Protein AF-A0A7S1AP47-F1 (afdb_monomer_lite)

Secondary structure (DSSP, 8-state):
----------HHHHHHHHHHHHHHHHHHHS-HHHHHHHHHHHHHHHHHH-GGGGG-----HHHHHHHHHHHHHHHHHHS--HHHHHHHHHHHHTS-HHHHHHHHHHHHHHTTT--THHHHHHTT--HHHHTT------------

Structure (mmCIF, N/CA/C/O backbone):
data_AF-A0A7S1AP47-F1
#
_entry.id   AF-A0A7S1AP47-F1
#
loop_
_atom_site.group_PDB
_atom_site.id
_atom_site.type_symbol
_atom_site.label_atom_id
_atom_site.label_alt_id
_atom_site.label_comp_id
_atom_sit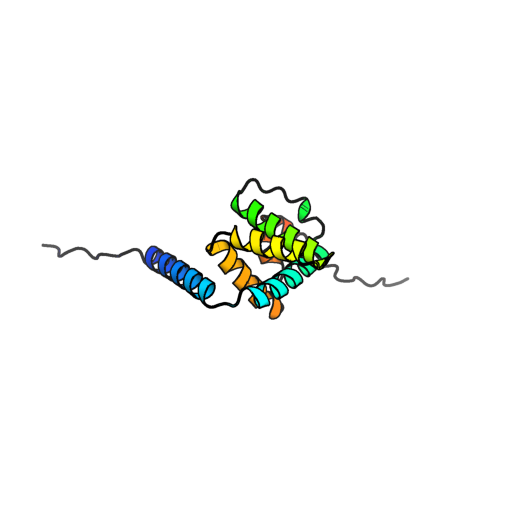e.label_asym_id
_atom_site.label_entity_id
_atom_site.label_seq_id
_atom_site.pdbx_PDB_ins_code
_atom_site.Cartn_x
_atom_site.Cartn_y
_atom_site.Cartn_z
_atom_site.occupancy
_atom_site.B_iso_or_equiv
_atom_site.auth_seq_id
_atom_site.auth_comp_id
_atom_site.auth_asym_id
_atom_site.auth_atom_id
_atom_site.pdbx_PDB_model_num
ATOM 1 N N . MET A 1 1 ? 17.255 6.770 -57.599 1.00 41.44 1 MET A N 1
ATOM 2 C CA . MET A 1 1 ? 17.976 7.511 -56.546 1.00 41.44 1 MET A CA 1
ATOM 3 C C . MET A 1 1 ? 16.931 7.933 -55.532 1.00 41.44 1 MET A C 1
ATOM 5 O O . MET A 1 1 ? 16.282 8.943 -55.750 1.00 41.44 1 MET A O 1
ATOM 9 N N . ASP A 1 2 ? 16.724 7.124 -54.495 1.00 39.69 2 ASP A N 1
ATOM 10 C CA . ASP A 1 2 ? 15.842 7.452 -53.370 1.00 39.69 2 ASP A CA 1
ATOM 11 C C . ASP A 1 2 ? 16.715 7.784 -52.159 1.00 39.69 2 ASP A C 1
ATOM 13 O O . ASP A 1 2 ? 17.551 6.955 -51.780 1.00 39.69 2 ASP A O 1
ATOM 17 N N . PRO A 1 3 ? 16.580 8.972 -51.550 1.00 48.69 3 PRO A N 1
ATOM 18 C CA . PRO A 1 3 ? 17.291 9.272 -50.330 1.00 48.69 3 PRO A CA 1
ATOM 19 C C . PRO A 1 3 ? 16.530 8.687 -49.131 1.00 48.69 3 PRO A C 1
ATOM 21 O O . PRO A 1 3 ? 15.444 9.120 -48.765 1.00 48.69 3 PRO A O 1
ATOM 24 N N . SER A 1 4 ? 17.180 7.713 -48.501 1.00 49.66 4 SER A N 1
ATOM 25 C CA . SER A 1 4 ? 17.569 7.817 -47.092 1.00 49.66 4 SER A CA 1
ATOM 26 C C . SER A 1 4 ? 16.454 7.912 -46.039 1.00 49.66 4 SER A C 1
ATOM 28 O O . SER A 1 4 ? 16.030 8.984 -45.621 1.00 49.66 4 SER A O 1
ATOM 30 N N . PHE A 1 5 ? 16.121 6.739 -45.494 1.00 51.38 5 PHE A N 1
ATOM 31 C CA . PHE A 1 5 ? 16.198 6.447 -44.054 1.00 51.38 5 PHE A CA 1
ATOM 32 C C . PHE A 1 5 ? 15.638 7.520 -43.096 1.00 51.38 5 PHE A C 1
ATOM 34 O O . PHE A 1 5 ? 16.366 8.221 -42.395 1.00 51.38 5 PHE A O 1
ATOM 41 N N . SER A 1 6 ? 14.311 7.554 -42.959 1.00 43.25 6 SER A N 1
ATOM 42 C CA . SER A 1 6 ? 13.680 8.059 -41.736 1.00 43.25 6 SER A CA 1
ATOM 43 C C . SER A 1 6 ? 13.957 7.091 -40.583 1.00 43.25 6 SER A C 1
ATOM 45 O O . SER A 1 6 ? 13.289 6.065 -40.449 1.00 43.25 6 SER A O 1
ATOM 47 N N . GLN A 1 7 ? 14.923 7.427 -39.724 1.00 47.97 7 GLN A N 1
ATOM 48 C CA . GLN A 1 7 ? 15.036 6.854 -38.382 1.00 47.97 7 GLN A CA 1
ATOM 49 C C . GLN A 1 7 ? 13.808 7.259 -37.548 1.00 47.97 7 GLN A C 1
ATOM 51 O O . GLN A 1 7 ? 13.840 8.209 -36.768 1.00 47.97 7 GLN A O 1
ATOM 56 N N . ARG A 1 8 ? 12.698 6.530 -37.700 1.00 42.38 8 ARG A N 1
ATOM 57 C CA . ARG A 1 8 ? 11.620 6.523 -36.707 1.00 42.38 8 ARG A CA 1
ATOM 58 C C . ARG A 1 8 ? 12.074 5.664 -35.536 1.00 42.38 8 ARG A C 1
ATOM 60 O O . ARG A 1 8 ? 11.822 4.464 -35.496 1.00 42.38 8 ARG A O 1
ATOM 67 N N . TRP A 1 9 ? 12.748 6.286 -34.578 1.00 50.75 9 TRP A N 1
ATOM 68 C CA . TRP A 1 9 ? 12.850 5.715 -33.240 1.00 50.75 9 TRP A CA 1
ATOM 69 C C . TRP A 1 9 ? 11.421 5.537 -32.699 1.00 50.75 9 TRP A C 1
ATOM 71 O O . TRP A 1 9 ? 10.625 6.478 -32.787 1.00 50.75 9 TRP A O 1
ATOM 81 N N . PRO A 1 10 ? 11.035 4.353 -32.195 1.00 50.62 10 PRO A N 1
ATOM 82 C CA . PRO A 1 10 ? 9.675 4.140 -31.732 1.00 50.62 10 PRO A CA 1
ATOM 83 C C . PRO A 1 10 ? 9.437 5.003 -30.490 1.00 50.62 10 PRO A C 1
ATOM 85 O O . PRO A 1 10 ? 10.040 4.779 -29.441 1.00 50.62 10 PRO A O 1
ATOM 88 N N . ALA A 1 11 ? 8.527 5.973 -30.606 1.00 54.03 11 ALA A N 1
ATOM 89 C CA . ALA A 1 11 ? 8.094 6.877 -29.535 1.00 54.03 11 ALA A CA 1
ATOM 90 C C . ALA A 1 11 ? 7.752 6.156 -28.208 1.00 54.03 11 ALA A C 1
ATOM 92 O O . ALA A 1 11 ? 7.863 6.738 -27.130 1.00 54.03 11 ALA A O 1
ATOM 93 N N . ASN A 1 12 ? 7.425 4.862 -28.273 1.00 56.03 12 ASN A N 1
ATOM 94 C CA . ASN A 1 12 ? 7.147 4.008 -27.120 1.00 56.03 12 ASN A CA 1
ATOM 95 C C . ASN A 1 12 ? 8.352 3.783 -26.184 1.00 56.03 12 ASN A C 1
ATOM 97 O O . ASN A 1 12 ? 8.155 3.640 -24.979 1.00 56.03 12 ASN A O 1
ATOM 101 N N . MET A 1 13 ? 9.595 3.766 -26.684 1.00 52.41 13 MET A N 1
ATOM 102 C CA . MET A 1 13 ? 10.772 3.528 -25.829 1.00 52.41 13 MET A CA 1
ATOM 103 C C . MET A 1 13 ? 11.157 4.760 -25.004 1.00 52.41 13 MET A C 1
ATOM 105 O O . MET A 1 13 ? 11.445 4.635 -23.813 1.00 52.41 13 MET A O 1
ATOM 109 N N . LEU A 1 14 ? 11.094 5.951 -25.606 1.00 54.47 14 LEU A N 1
ATOM 110 C CA . LEU A 1 14 ? 11.343 7.217 -24.910 1.00 54.47 14 LEU A CA 1
ATOM 111 C C . LEU A 1 14 ? 10.278 7.484 -23.840 1.00 54.47 14 LEU A C 1
ATOM 113 O O . LEU A 1 14 ? 10.625 7.857 -22.722 1.00 54.47 14 LEU A O 1
ATOM 117 N N . GLY A 1 15 ? 9.001 7.205 -24.133 1.00 56.22 15 GLY A N 1
ATOM 118 C CA . GLY A 1 15 ? 7.923 7.307 -23.142 1.00 56.22 15 GLY A CA 1
ATOM 119 C C . GLY A 1 15 ? 8.128 6.372 -21.944 1.00 56.22 15 GLY A C 1
ATOM 120 O O . GLY A 1 15 ? 7.975 6.784 -20.794 1.00 56.22 15 GLY A O 1
ATOM 121 N N . SER A 1 16 ? 8.563 5.133 -22.193 1.00 58.88 16 SER A N 1
ATOM 122 C CA . SER A 1 16 ? 8.843 4.176 -21.118 1.00 58.88 16 SER A CA 1
ATOM 123 C C . SER A 1 16 ? 10.058 4.586 -20.274 1.00 58.88 16 SER A C 1
ATOM 125 O O . SER A 1 16 ? 9.997 4.480 -19.049 1.00 58.88 16 SER A O 1
ATOM 127 N N . MET A 1 17 ? 11.132 5.094 -20.890 1.00 58.31 17 MET A N 1
ATOM 128 C CA . MET A 1 17 ? 12.310 5.593 -20.166 1.00 58.31 17 MET A CA 1
ATOM 129 C C . MET A 1 17 ? 12.004 6.837 -19.327 1.00 58.31 17 MET A C 1
ATOM 131 O O . MET A 1 17 ? 12.439 6.910 -18.180 1.00 58.31 17 MET A O 1
ATOM 135 N N . LEU A 1 18 ? 11.223 7.783 -19.855 1.00 60.94 18 LEU A N 1
ATOM 136 C CA . LEU A 1 18 ? 10.815 8.981 -19.115 1.00 60.94 18 LEU A CA 1
ATOM 137 C C . LEU A 1 18 ? 9.900 8.635 -17.933 1.00 60.94 18 LEU A C 1
ATOM 139 O O . LEU A 1 18 ? 10.080 9.188 -16.851 1.00 60.94 18 LEU A O 1
ATOM 143 N N . SER A 1 19 ? 8.985 7.670 -18.093 1.00 59.12 19 SER A N 1
ATOM 144 C CA . SER A 1 19 ? 8.150 7.187 -16.980 1.00 59.12 19 SER A CA 1
ATOM 145 C C . SER A 1 19 ? 8.982 6.537 -15.870 1.00 59.12 19 SER A C 1
ATOM 147 O O . SER A 1 19 ? 8.723 6.752 -14.689 1.00 59.12 19 SER A O 1
ATOM 149 N N . PHE A 1 20 ? 10.032 5.797 -16.237 1.00 60.19 20 PHE A N 1
ATOM 150 C CA . PHE A 1 20 ? 10.949 5.190 -15.280 1.00 60.19 20 PHE A CA 1
ATOM 151 C C . PHE A 1 20 ? 11.806 6.248 -14.573 1.00 60.19 20 PHE A C 1
ATOM 153 O O . PHE A 1 20 ? 11.954 6.201 -13.356 1.00 60.19 20 PHE A O 1
ATOM 160 N N . ALA A 1 21 ? 12.328 7.232 -15.311 1.00 57.78 21 ALA A N 1
ATOM 161 C CA . ALA A 1 21 ? 13.113 8.326 -14.745 1.00 57.78 21 ALA A CA 1
ATOM 162 C C . ALA A 1 21 ? 12.282 9.193 -13.785 1.00 57.78 21 ALA A C 1
ATOM 164 O O . ALA A 1 21 ? 12.747 9.498 -12.689 1.00 57.78 21 ALA A O 1
ATOM 165 N N . SER A 1 22 ? 11.037 9.520 -14.150 1.00 62.75 22 SER A N 1
ATOM 166 C CA . SER A 1 22 ? 10.089 10.207 -13.264 1.00 62.75 22 SER A CA 1
ATOM 167 C C . SER A 1 22 ? 9.775 9.372 -12.023 1.00 62.75 22 SER A C 1
ATOM 169 O O . SER A 1 22 ? 9.817 9.903 -10.917 1.00 62.75 22 SER A O 1
ATOM 171 N N . ALA A 1 23 ? 9.561 8.062 -12.175 1.00 59.97 23 ALA A N 1
ATOM 172 C CA . ALA A 1 23 ? 9.321 7.174 -11.043 1.00 59.97 23 ALA A CA 1
ATOM 173 C C . ALA A 1 23 ? 10.505 7.124 -10.067 1.00 59.97 23 ALA A C 1
ATOM 175 O O . ALA A 1 23 ? 10.293 7.141 -8.859 1.00 59.97 23 ALA A O 1
ATOM 176 N N . VAL A 1 24 ? 11.742 7.095 -10.571 1.00 60.47 24 VAL A N 1
ATOM 177 C CA . VAL A 1 24 ? 12.964 7.108 -9.748 1.00 60.47 24 VAL A CA 1
ATOM 178 C C . VAL A 1 24 ? 13.190 8.471 -9.088 1.00 60.47 24 VAL A C 1
ATOM 180 O O . VAL A 1 24 ? 13.655 8.532 -7.951 1.00 60.47 24 VAL A O 1
ATOM 183 N N . PHE A 1 25 ? 12.859 9.564 -9.777 1.00 58.03 25 PHE A N 1
ATOM 184 C CA . PHE A 1 25 ? 13.000 10.913 -9.235 1.00 58.03 25 PHE A CA 1
ATOM 185 C C . PHE A 1 25 ? 11.988 11.180 -8.111 1.00 58.03 25 PHE A C 1
ATOM 187 O O . PHE A 1 25 ? 12.380 11.608 -7.026 1.00 58.03 25 PHE A O 1
ATOM 194 N N . ASP A 1 26 ? 10.718 10.825 -8.323 1.00 59.66 26 ASP A N 1
ATOM 195 C CA . ASP A 1 26 ? 9.673 10.897 -7.294 1.00 59.66 26 ASP A CA 1
ATOM 196 C C . ASP A 1 26 ? 9.984 9.990 -6.094 1.00 59.66 26 ASP A C 1
ATOM 198 O O . ASP A 1 26 ? 9.650 10.328 -4.957 1.00 59.66 26 ASP A O 1
ATOM 202 N N . ASP A 1 27 ? 10.646 8.851 -6.331 1.00 59.97 27 ASP A N 1
ATOM 203 C CA . ASP A 1 27 ? 11.073 7.920 -5.283 1.00 59.97 27 ASP A CA 1
ATOM 204 C C . ASP A 1 27 ? 12.186 8.462 -4.391 1.00 59.97 27 ASP A C 1
ATOM 206 O O . ASP A 1 27 ? 12.256 8.091 -3.225 1.00 59.97 27 ASP A O 1
ATOM 210 N N . ARG A 1 28 ? 13.035 9.350 -4.912 1.00 57.16 28 ARG A N 1
ATOM 211 C CA . ARG A 1 28 ? 14.106 9.983 -4.132 1.00 57.16 28 ARG A CA 1
ATOM 212 C C . ARG A 1 28 ? 13.696 11.277 -3.439 1.00 57.16 28 ARG A C 1
ATOM 214 O O . ARG A 1 28 ? 14.360 11.667 -2.487 1.00 57.16 28 ARG A O 1
ATOM 221 N N . MET A 1 29 ? 12.666 11.955 -3.938 1.00 53.34 29 MET A N 1
ATOM 222 C CA . MET A 1 29 ? 12.253 13.279 -3.454 1.00 53.34 29 MET A CA 1
ATOM 223 C C . MET A 1 29 ? 11.162 13.235 -2.381 1.00 53.34 29 MET A C 1
ATOM 225 O O . MET A 1 29 ? 10.887 14.256 -1.756 1.00 53.34 29 MET A O 1
ATOM 229 N N . THR A 1 30 ? 10.506 12.091 -2.184 1.00 60.28 30 THR A N 1
ATOM 230 C CA . THR A 1 30 ? 9.392 11.991 -1.239 1.00 60.28 30 THR A CA 1
ATOM 231 C C . THR A 1 30 ? 9.896 11.479 0.105 1.00 60.28 30 THR A C 1
ATOM 233 O O . THR A 1 30 ? 10.565 10.451 0.157 1.00 60.28 30 THR A O 1
ATOM 236 N N . ASP A 1 31 ? 9.550 12.185 1.181 1.00 70.94 31 ASP A N 1
ATOM 237 C CA . ASP A 1 31 ? 9.698 11.672 2.539 1.00 70.94 31 ASP A CA 1
ATOM 238 C C . ASP A 1 31 ? 8.783 10.452 2.707 1.00 70.94 31 ASP A C 1
ATOM 240 O O . ASP A 1 31 ? 7.550 10.560 2.728 1.00 70.94 31 ASP A O 1
ATOM 244 N N . ASP A 1 32 ? 9.402 9.274 2.737 1.00 76.44 32 ASP A N 1
ATOM 245 C CA . ASP A 1 32 ? 8.692 8.009 2.856 1.00 76.44 32 ASP A CA 1
ATOM 246 C C . ASP A 1 32 ? 8.001 7.883 4.218 1.00 76.44 32 ASP A C 1
ATOM 248 O O . ASP A 1 32 ? 7.010 7.167 4.308 1.00 76.44 32 ASP A O 1
ATOM 252 N N . GLU A 1 33 ? 8.440 8.596 5.259 1.00 79.12 33 GLU A N 1
ATOM 253 C CA . GLU A 1 33 ? 7.860 8.461 6.596 1.00 79.12 33 GLU A CA 1
ATOM 254 C C . GLU A 1 33 ? 6.398 8.920 6.628 1.00 79.12 33 GLU A C 1
ATOM 256 O O . GLU A 1 33 ? 5.507 8.138 6.961 1.00 79.12 33 GLU A O 1
ATOM 261 N N . ILE A 1 34 ? 6.123 10.153 6.191 1.00 81.50 34 ILE A N 1
ATOM 262 C CA . ILE A 1 34 ? 4.755 10.697 6.130 1.00 81.50 34 ILE A CA 1
ATOM 263 C C . ILE A 1 34 ? 3.895 9.872 5.165 1.00 81.50 34 ILE A C 1
ATOM 265 O O . ILE A 1 34 ? 2.747 9.541 5.467 1.00 81.50 34 ILE A O 1
ATOM 269 N N . PHE A 1 35 ? 4.465 9.496 4.017 1.00 86.62 35 PHE A N 1
ATOM 270 C CA . PHE A 1 35 ? 3.760 8.690 3.027 1.00 86.62 35 PHE A CA 1
ATOM 271 C C . PHE A 1 35 ? 3.339 7.318 3.577 1.00 86.62 35 PHE A C 1
ATOM 273 O O . PHE A 1 35 ? 2.248 6.843 3.259 1.00 86.62 35 PHE A O 1
ATOM 280 N N . LEU A 1 36 ? 4.180 6.663 4.380 1.00 90.81 36 LEU A N 1
ATOM 281 C CA . LEU A 1 36 ? 3.872 5.337 4.910 1.00 90.81 36 LEU A CA 1
ATOM 282 C C . LEU A 1 36 ? 2.674 5.361 5.862 1.00 90.81 36 LEU A C 1
ATOM 284 O O . LEU A 1 36 ? 1.886 4.417 5.832 1.00 90.81 36 LEU A O 1
ATOM 288 N N . TYR A 1 37 ? 2.478 6.430 6.637 1.00 89.62 37 TYR A N 1
ATOM 289 C CA . TYR A 1 37 ? 1.267 6.586 7.450 1.00 89.62 37 TYR A CA 1
ATOM 290 C C . TYR A 1 37 ? 0.009 6.712 6.584 1.00 89.62 37 TYR A C 1
ATOM 292 O O . TYR A 1 37 ? -0.956 5.977 6.794 1.00 89.62 37 TYR A O 1
ATOM 300 N N . ASP A 1 38 ? 0.048 7.550 5.544 1.00 89.00 38 ASP A N 1
ATOM 301 C CA . ASP A 1 38 ? -1.070 7.679 4.597 1.00 89.00 38 ASP A CA 1
ATOM 302 C C . ASP A 1 38 ? -1.396 6.359 3.908 1.00 89.00 38 ASP A C 1
ATOM 304 O O . ASP A 1 38 ? -2.553 5.987 3.707 1.00 89.00 38 ASP A O 1
ATOM 308 N N . PHE A 1 39 ? -0.348 5.643 3.519 1.00 90.50 39 PHE A N 1
ATOM 309 C CA . PHE A 1 39 ? -0.480 4.357 2.874 1.00 90.50 39 PHE A CA 1
ATOM 310 C C . PHE A 1 39 ? -1.117 3.324 3.809 1.00 90.50 39 PHE A C 1
ATOM 312 O O . PHE A 1 39 ? -1.992 2.574 3.373 1.00 90.50 39 PHE A O 1
ATOM 319 N N . VAL A 1 40 ? -0.740 3.317 5.091 1.00 92.06 40 VAL A N 1
ATOM 320 C CA . VAL A 1 40 ? -1.359 2.459 6.110 1.00 92.06 40 VAL A CA 1
ATOM 321 C C . VAL A 1 40 ? -2.848 2.761 6.254 1.00 92.06 40 VAL A C 1
ATOM 323 O O . VAL A 1 40 ? -3.641 1.818 6.247 1.00 92.06 40 VAL A O 1
ATOM 326 N N . ASP A 1 41 ? -3.240 4.034 6.331 1.00 89.50 41 ASP A N 1
ATOM 327 C CA . ASP A 1 41 ? -4.651 4.425 6.437 1.00 89.50 41 ASP A CA 1
ATOM 328 C C . ASP A 1 41 ? -5.459 3.969 5.214 1.00 89.50 41 ASP A C 1
ATOM 330 O O . ASP A 1 41 ? -6.509 3.341 5.353 1.00 89.50 41 ASP A O 1
ATOM 334 N N . VAL A 1 42 ? -4.928 4.184 4.010 1.00 89.06 42 VAL A N 1
ATOM 335 C CA . VAL A 1 42 ? -5.581 3.759 2.764 1.00 89.06 42 VAL A CA 1
ATOM 336 C C . VAL A 1 42 ? -5.724 2.236 2.688 1.00 89.06 42 VAL A C 1
ATOM 338 O O . VAL A 1 42 ? -6.755 1.723 2.248 1.00 89.06 42 VAL A O 1
ATOM 341 N N . VAL A 1 43 ? -4.709 1.487 3.125 1.00 89.25 43 VAL A N 1
ATOM 342 C CA . VAL A 1 43 ? -4.781 0.021 3.177 1.00 89.25 43 VAL A CA 1
ATOM 343 C C . VAL A 1 43 ? -5.760 -0.450 4.254 1.00 89.25 43 VAL A C 1
ATOM 345 O O . VAL A 1 43 ? -6.471 -1.432 4.033 1.00 89.25 43 VAL A O 1
ATOM 348 N N . ARG A 1 44 ? -5.844 0.232 5.402 1.00 89.31 44 ARG A N 1
ATOM 349 C CA . ARG A 1 44 ? -6.852 -0.067 6.430 1.00 89.31 44 ARG A CA 1
ATOM 350 C C . ARG A 1 44 ? -8.256 0.056 5.843 1.00 89.31 44 ARG A C 1
ATOM 352 O O . ARG A 1 44 ? -9.035 -0.889 5.954 1.00 89.31 44 ARG A O 1
ATOM 359 N N . ASP A 1 45 ? -8.545 1.161 5.163 1.00 86.25 45 ASP A N 1
ATOM 360 C CA . ASP A 1 45 ? -9.846 1.395 4.529 1.00 86.25 45 ASP A CA 1
ATOM 361 C C . ASP A 1 45 ? -10.146 0.346 3.448 1.00 86.25 45 ASP A C 1
ATOM 363 O O . ASP A 1 45 ? -11.270 -0.153 3.344 1.00 86.25 45 ASP A O 1
ATOM 367 N N . LEU A 1 46 ? -9.124 -0.072 2.694 1.00 84.88 46 LEU A N 1
ATOM 368 C CA . LEU A 1 46 ? -9.245 -1.161 1.728 1.00 84.88 46 LEU A CA 1
ATOM 369 C C . LEU A 1 46 ? -9.694 -2.472 2.391 1.00 84.88 46 LEU A C 1
ATOM 371 O O . LEU A 1 46 ? -10.607 -3.119 1.882 1.00 84.88 46 LEU A O 1
ATOM 375 N N . PHE A 1 47 ? -9.090 -2.861 3.518 1.00 84.88 47 PHE A N 1
ATOM 376 C CA . PHE A 1 47 ? -9.467 -4.085 4.238 1.00 84.88 47 PHE A CA 1
ATOM 377 C C . PHE A 1 47 ? -10.832 -3.990 4.922 1.00 84.88 47 PHE A C 1
ATOM 379 O O . PHE A 1 47 ? -11.498 -5.016 5.057 1.00 84.88 47 PHE A O 1
ATOM 386 N N . LEU A 1 48 ? -11.266 -2.791 5.323 1.00 83.56 48 LEU A N 1
ATOM 387 C CA . LEU A 1 48 ? -12.623 -2.570 5.832 1.00 83.56 48 LEU A CA 1
ATOM 388 C C . LEU A 1 48 ? -13.67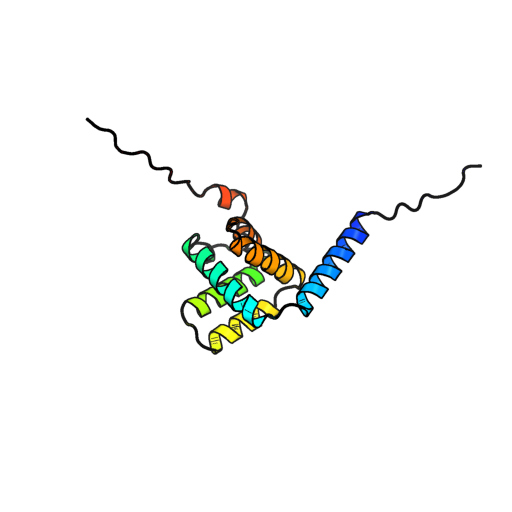4 -2.797 4.737 1.00 83.56 48 LEU A C 1
ATOM 390 O O . LEU A 1 48 ? -14.707 -3.415 4.992 1.00 83.56 48 LEU A O 1
ATOM 394 N N . CYS A 1 49 ? -13.398 -2.343 3.513 1.00 81.12 49 CYS A N 1
ATOM 395 C CA . CYS A 1 49 ? -14.295 -2.518 2.369 1.00 81.12 49 CYS A CA 1
ATOM 396 C C . CYS A 1 49 ? -14.206 -3.919 1.739 1.00 81.12 49 CYS A C 1
ATOM 398 O O . CYS A 1 49 ? -15.188 -4.410 1.183 1.00 81.12 49 CYS A O 1
ATOM 400 N N . HIS A 1 50 ? -13.039 -4.565 1.817 1.00 80.88 50 HIS A N 1
ATOM 401 C CA . HIS A 1 50 ? -12.743 -5.835 1.150 1.00 80.88 50 HIS A CA 1
ATOM 402 C C . HIS A 1 50 ? -12.015 -6.805 2.100 1.00 80.88 50 HIS A C 1
ATOM 404 O O . HIS A 1 50 ? -10.818 -7.059 1.942 1.00 80.88 50 HIS A O 1
ATOM 410 N N . PRO A 1 51 ? -12.714 -7.396 3.086 1.00 78.00 51 PRO A N 1
ATOM 411 C CA . PRO A 1 51 ? -12.088 -8.272 4.082 1.00 78.00 51 PRO A CA 1
ATOM 412 C C . PRO A 1 51 ? -11.466 -9.544 3.477 1.00 78.00 51 PRO A C 1
ATOM 414 O O . PRO A 1 51 ? -10.466 -10.044 3.994 1.00 78.00 51 PRO A O 1
ATOM 417 N N . ASN A 1 52 ? -11.992 -10.018 2.341 1.00 79.12 52 ASN A N 1
ATOM 418 C CA . ASN A 1 52 ? -11.562 -11.253 1.668 1.00 79.12 52 ASN A CA 1
ATOM 419 C C . ASN A 1 52 ? -10.257 -11.094 0.865 1.00 79.12 52 ASN A C 1
ATOM 421 O O . ASN A 1 52 ? -9.794 -12.030 0.219 1.00 79.12 52 ASN A O 1
ATOM 425 N N . LEU A 1 53 ? -9.619 -9.923 0.905 1.00 77.00 53 LEU A N 1
ATOM 426 C CA . LEU A 1 53 ? -8.392 -9.644 0.153 1.00 77.00 53 LEU A CA 1
ATOM 427 C C . LEU A 1 53 ? -7.210 -10.541 0.572 1.00 77.00 53 LEU A C 1
ATOM 429 O O . LEU A 1 53 ? -6.285 -10.763 -0.203 1.00 77.00 53 LEU A O 1
ATOM 433 N N . LEU A 1 54 ? -7.256 -11.104 1.785 1.00 75.06 54 LEU A N 1
ATOM 434 C CA . LEU A 1 54 ? -6.276 -12.089 2.262 1.00 75.06 54 LEU A CA 1
ATOM 435 C C . LEU A 1 54 ? -6.425 -13.467 1.609 1.00 75.06 54 LEU A C 1
ATOM 437 O O . LEU A 1 54 ? -5.463 -14.233 1.586 1.00 75.06 54 LEU A O 1
ATOM 441 N N . GLU A 1 55 ? -7.607 -13.780 1.085 1.00 75.69 55 GLU A N 1
ATOM 442 C CA . GLU A 1 55 ? -7.890 -15.048 0.407 1.00 75.69 55 GLU A CA 1
ATOM 443 C C . GLU A 1 55 ? -7.419 -15.018 -1.052 1.00 75.69 55 GLU A C 1
ATOM 445 O O . GLU A 1 55 ? -7.331 -16.053 -1.711 1.00 75.69 55 GLU A O 1
ATOM 450 N N . THR A 1 56 ? -7.057 -13.834 -1.559 1.00 69.25 56 THR A N 1
ATOM 451 C CA . THR A 1 56 ? -6.560 -13.662 -2.923 1.00 69.25 56 THR A CA 1
ATOM 452 C C . THR A 1 56 ? -5.164 -14.271 -3.055 1.00 69.25 56 THR A C 1
ATOM 454 O O . THR A 1 56 ? -4.144 -13.674 -2.702 1.00 69.25 56 THR A O 1
ATOM 457 N N . THR A 1 57 ? -5.092 -15.483 -3.601 1.00 66.50 57 THR A N 1
ATOM 458 C CA . THR A 1 57 ? -3.822 -16.129 -3.935 1.00 66.50 57 THR A CA 1
ATOM 459 C C . THR A 1 57 ? -3.384 -15.736 -5.341 1.00 66.50 57 THR A C 1
ATOM 461 O O . THR A 1 57 ? -3.939 -16.210 -6.331 1.00 66.50 57 THR A O 1
ATOM 464 N N . SER A 1 58 ? -2.351 -14.899 -5.449 1.00 70.81 58 SER A N 1
ATOM 465 C CA . SER A 1 58 ? -1.710 -14.611 -6.737 1.00 70.81 58 SER A CA 1
ATOM 466 C C . SER A 1 58 ? -0.478 -15.491 -6.960 1.00 70.81 58 SER A C 1
ATOM 468 O O . SER A 1 58 ? 0.411 -15.580 -6.107 1.00 70.81 58 SER A O 1
ATOM 470 N N . HIS A 1 59 ? -0.377 -16.103 -8.144 1.00 77.19 59 HIS A N 1
ATOM 471 C CA . HIS A 1 59 ? 0.844 -16.786 -8.583 1.00 77.19 59 HIS A CA 1
ATOM 472 C C . HIS A 1 59 ? 1.953 -15.799 -8.990 1.00 77.19 59 HIS A C 1
ATOM 474 O O . HIS A 1 59 ? 3.130 -16.171 -8.991 1.00 77.19 59 HIS A O 1
ATOM 480 N N . ASP A 1 60 ? 1.626 -14.528 -9.247 1.00 86.06 60 ASP A N 1
ATOM 481 C CA . ASP A 1 60 ? 2.612 -13.499 -9.584 1.00 86.06 60 ASP A CA 1
ATOM 482 C C . ASP A 1 60 ? 3.438 -13.105 -8.346 1.00 86.06 60 ASP A C 1
ATOM 484 O O . ASP A 1 60 ? 2.914 -12.787 -7.273 1.00 86.06 60 ASP A O 1
ATOM 488 N N . LYS A 1 61 ? 4.766 -13.135 -8.490 1.00 85.75 61 LYS A N 1
ATOM 489 C CA . LYS A 1 61 ? 5.717 -12.722 -7.452 1.00 85.75 61 LYS A CA 1
ATOM 490 C C . LYS A 1 61 ? 5.547 -11.243 -7.082 1.00 85.75 61 LYS A C 1
ATOM 492 O O . LYS A 1 61 ? 5.717 -10.901 -5.913 1.00 85.75 61 LYS A O 1
ATOM 497 N N . THR A 1 62 ? 5.201 -10.389 -8.042 1.00 86.06 62 THR A N 1
ATOM 498 C CA . THR A 1 62 ? 5.010 -8.947 -7.829 1.00 86.06 62 THR A CA 1
ATOM 499 C C . THR A 1 62 ? 3.785 -8.690 -6.958 1.00 86.06 62 THR A C 1
ATOM 501 O O . THR A 1 62 ? 3.906 -8.059 -5.910 1.00 86.06 62 THR A O 1
ATOM 504 N N . HIS A 1 63 ? 2.634 -9.267 -7.315 1.00 86.00 63 HIS A N 1
ATOM 505 C CA . HIS A 1 63 ? 1.406 -9.156 -6.517 1.00 86.00 63 HIS A CA 1
ATOM 506 C C . HIS A 1 63 ? 1.587 -9.727 -5.110 1.00 86.00 63 HIS A C 1
ATOM 508 O O . HIS A 1 63 ? 1.172 -9.108 -4.136 1.00 86.00 63 HIS A O 1
ATOM 514 N N . ARG A 1 64 ? 2.293 -10.859 -4.965 1.00 87.44 64 ARG A N 1
ATOM 515 C CA . ARG A 1 64 ? 2.596 -11.424 -3.638 1.00 87.44 64 ARG A CA 1
ATOM 516 C C . ARG A 1 64 ? 3.389 -10.466 -2.751 1.00 87.44 64 ARG A C 1
ATOM 518 O O . ARG A 1 64 ? 3.172 -10.452 -1.542 1.00 87.44 64 ARG A O 1
ATOM 525 N N . ARG A 1 65 ? 4.305 -9.678 -3.317 1.00 90.12 65 ARG A N 1
ATOM 526 C CA . ARG A 1 65 ? 5.049 -8.658 -2.561 1.00 90.12 65 ARG A CA 1
ATOM 527 C C . ARG A 1 65 ? 4.158 -7.491 -2.149 1.00 90.12 65 ARG A C 1
ATOM 529 O O . ARG A 1 65 ? 4.195 -7.102 -0.986 1.00 90.12 65 ARG A O 1
ATOM 536 N N . VAL A 1 66 ? 3.318 -6.996 -3.060 1.00 90.69 66 VAL A N 1
ATOM 537 C CA . VAL A 1 66 ? 2.336 -5.940 -2.756 1.00 90.69 66 VAL A CA 1
ATOM 538 C C . VAL A 1 66 ? 1.380 -6.396 -1.652 1.00 90.69 66 VAL A C 1
ATOM 540 O O . VAL A 1 66 ? 1.219 -5.694 -0.658 1.00 90.69 66 VAL A O 1
ATOM 543 N N . LEU A 1 67 ? 0.845 -7.615 -1.748 1.00 89.69 67 LEU A N 1
ATOM 544 C CA . LEU A 1 67 ? -0.044 -8.179 -0.734 1.00 89.69 67 LEU A CA 1
ATOM 545 C C . LEU A 1 67 ? 0.642 -8.309 0.634 1.00 89.69 67 LEU A C 1
ATOM 547 O O . LEU A 1 67 ? 0.049 -7.966 1.653 1.00 89.69 67 LEU A O 1
ATOM 551 N N . ARG A 1 68 ? 1.912 -8.740 0.689 1.00 91.62 68 ARG A N 1
ATOM 552 C CA . ARG A 1 68 ? 2.679 -8.744 1.953 1.00 91.62 68 ARG A CA 1
ATOM 553 C C . ARG A 1 68 ? 2.823 -7.347 2.543 1.00 91.62 68 ARG A C 1
ATOM 555 O O . ARG A 1 68 ? 2.726 -7.201 3.758 1.00 91.62 68 ARG A O 1
ATOM 562 N N . CYS A 1 69 ? 3.053 -6.346 1.698 1.00 94.00 69 CYS A N 1
ATOM 563 C CA . CYS A 1 69 ? 3.116 -4.955 2.123 1.00 94.00 69 CYS A CA 1
ATOM 564 C C . CYS A 1 69 ? 1.772 -4.505 2.716 1.00 94.00 69 CYS A C 1
ATOM 566 O O . CYS A 1 69 ? 1.746 -3.948 3.812 1.00 94.00 69 CYS A O 1
ATOM 568 N N . PHE A 1 70 ? 0.652 -4.867 2.083 1.00 93.38 70 PHE A N 1
ATOM 569 C CA . PHE A 1 70 ? -0.687 -4.569 2.600 1.00 93.38 70 PHE A CA 1
ATOM 570 C C . PHE A 1 70 ? -0.959 -5.263 3.942 1.00 93.38 70 PHE A C 1
ATOM 572 O O . PHE A 1 70 ? -1.471 -4.643 4.871 1.00 93.38 70 PHE A O 1
ATOM 579 N N . VAL A 1 71 ? -0.555 -6.527 4.091 1.00 92.56 71 VAL A N 1
ATOM 580 C CA . VAL A 1 71 ? -0.668 -7.263 5.362 1.00 92.56 71 VAL A CA 1
ATOM 581 C C . VAL A 1 71 ? 0.167 -6.611 6.466 1.00 92.56 71 VAL A C 1
ATOM 583 O O . VAL A 1 71 ? -0.287 -6.530 7.607 1.00 92.56 71 VAL A O 1
ATOM 586 N N . ALA A 1 72 ? 1.379 -6.142 6.154 1.00 94.75 72 ALA A N 1
ATOM 587 C CA . ALA A 1 72 ? 2.205 -5.419 7.118 1.00 94.75 72 ALA A CA 1
ATOM 588 C C . ALA A 1 72 ? 1.527 -4.114 7.563 1.00 94.75 72 ALA A C 1
ATOM 590 O O . ALA A 1 72 ? 1.473 -3.847 8.762 1.00 94.75 72 ALA A O 1
ATOM 591 N N . CYS A 1 73 ? 0.949 -3.363 6.619 1.00 94.56 73 CYS A N 1
ATOM 592 C CA . CYS A 1 73 ? 0.203 -2.137 6.909 1.00 94.56 73 CYS A CA 1
ATOM 593 C C . CYS A 1 73 ? -1.004 -2.410 7.808 1.00 94.56 73 CYS A C 1
ATOM 595 O O . CYS A 1 73 ? -1.163 -1.754 8.832 1.00 94.56 73 CYS A O 1
ATOM 597 N N . ARG A 1 74 ? -1.805 -3.433 7.485 1.00 93.38 74 ARG A N 1
ATOM 598 C CA . ARG A 1 74 ? -2.950 -3.844 8.306 1.00 93.38 74 ARG A CA 1
ATOM 599 C C . ARG A 1 74 ? -2.533 -4.199 9.734 1.00 93.38 74 ARG A C 1
ATOM 601 O O . ARG A 1 74 ? -3.156 -3.730 10.676 1.00 93.38 74 ARG A O 1
ATOM 608 N N . ARG A 1 75 ? -1.465 -4.985 9.902 1.00 94.12 75 ARG A N 1
ATOM 609 C CA . ARG A 1 75 ? -0.955 -5.351 11.236 1.00 94.12 75 ARG A CA 1
ATOM 610 C C . ARG A 1 75 ? -0.508 -4.138 12.042 1.00 94.12 75 ARG A C 1
ATOM 612 O O . ARG A 1 75 ? -0.729 -4.111 13.240 1.00 94.12 75 ARG A O 1
ATOM 619 N N . PHE A 1 76 ? 0.128 -3.160 11.402 1.00 96.19 76 PHE A N 1
ATOM 620 C CA . PHE A 1 76 ? 0.505 -1.920 12.077 1.00 96.19 76 PHE A CA 1
ATOM 621 C C . PHE A 1 76 ? -0.717 -1.060 12.430 1.00 96.19 76 PHE A C 1
ATOM 623 O O . PHE A 1 76 ? -0.758 -0.499 13.516 1.00 96.19 76 PHE A O 1
ATOM 630 N N . ALA A 1 77 ? -1.734 -1.010 11.564 1.00 93.50 77 ALA A N 1
ATOM 631 C CA . ALA A 1 77 ? -2.992 -0.323 11.859 1.00 93.50 77 ALA A CA 1
ATOM 632 C C . ALA A 1 77 ? -3.763 -0.959 13.033 1.00 93.50 77 ALA A C 1
ATOM 634 O O . ALA A 1 77 ? -4.411 -0.245 13.792 1.00 93.50 77 ALA A O 1
ATOM 635 N N . GLU A 1 78 ? -3.706 -2.287 13.171 1.00 93.94 78 GLU A N 1
ATOM 636 C CA . GLU A 1 78 ? -4.305 -3.027 14.292 1.00 93.94 78 GLU A CA 1
ATOM 637 C C . GLU A 1 78 ? -3.469 -2.904 15.582 1.00 93.94 78 GLU A C 1
ATOM 639 O O . GLU A 1 78 ? -4.032 -2.846 16.672 1.00 93.94 78 GLU A O 1
ATOM 644 N N . ASP A 1 79 ? -2.140 -2.861 15.458 1.00 95.69 79 ASP A N 1
ATOM 645 C CA . ASP A 1 79 ? -1.185 -2.869 16.569 1.00 95.69 79 ASP A CA 1
ATOM 646 C C . ASP A 1 79 ? 0.015 -1.926 16.287 1.00 95.69 79 ASP A C 1
ATOM 648 O O . ASP A 1 79 ? 1.034 -2.357 15.715 1.00 95.69 79 ASP A O 1
ATOM 652 N N . PRO A 1 80 ? -0.086 -0.627 16.648 1.00 93.44 80 PRO A N 1
ATOM 653 C CA . PRO A 1 80 ? 0.854 0.418 16.240 1.00 93.44 80 PRO A CA 1
ATOM 654 C C . PRO A 1 80 ? 2.126 0.444 17.101 1.00 93.44 80 PRO A C 1
ATOM 656 O O . PRO A 1 80 ? 2.456 1.425 17.767 1.00 93.44 80 PRO A O 1
ATOM 659 N N . HIS A 1 81 ? 2.876 -0.653 17.077 1.00 94.31 81 HIS A N 1
ATOM 660 C CA . HIS A 1 81 ? 4.190 -0.765 17.705 1.00 94.31 81 HIS A CA 1
ATOM 661 C C . HIS A 1 81 ? 5.326 -0.567 16.693 1.00 94.31 81 HIS A C 1
ATOM 663 O O . HIS A 1 81 ? 5.213 -0.964 15.529 1.00 94.31 81 HIS A O 1
ATOM 669 N N . GLU A 1 82 ? 6.475 -0.052 17.152 1.00 92.56 82 GLU A N 1
ATOM 670 C CA . GLU A 1 82 ? 7.668 0.190 16.315 1.00 92.56 82 GLU A CA 1
ATOM 671 C C . GLU A 1 82 ? 8.093 -1.046 15.513 1.00 92.56 82 GLU A C 1
ATOM 673 O O . GLU A 1 82 ? 8.489 -0.954 14.353 1.00 92.56 82 GLU A O 1
ATOM 678 N N . ARG A 1 83 ? 7.944 -2.242 16.095 1.00 95.19 83 ARG A N 1
ATOM 679 C CA . ARG A 1 83 ? 8.242 -3.506 15.411 1.00 95.19 83 ARG A CA 1
ATOM 680 C C . ARG A 1 83 ? 7.349 -3.742 14.189 1.00 95.19 83 ARG A C 1
ATOM 682 O O . ARG A 1 83 ? 7.816 -4.300 13.195 1.00 95.19 83 ARG A O 1
ATOM 689 N N . ASN A 1 84 ? 6.071 -3.376 14.262 1.00 93.69 84 ASN A N 1
ATOM 690 C CA . ASN A 1 84 ? 5.148 -3.502 13.136 1.00 93.69 84 ASN A CA 1
ATOM 691 C C . ASN A 1 84 ? 5.386 -2.388 12.112 1.00 93.69 84 ASN A C 1
ATOM 693 O O . ASN A 1 84 ? 5.369 -2.676 10.917 1.00 93.69 84 ASN A O 1
ATOM 697 N N . TYR A 1 85 ? 5.744 -1.182 12.556 1.00 93.25 85 TYR A N 1
ATOM 698 C CA . TYR A 1 85 ? 6.176 -0.115 11.653 1.00 93.25 85 TYR A CA 1
ATOM 699 C C . TYR A 1 85 ? 7.435 -0.502 10.858 1.00 93.25 85 TYR A C 1
ATOM 701 O O . TYR A 1 85 ? 7.455 -0.421 9.632 1.00 93.25 85 TYR A O 1
ATOM 709 N N . ALA A 1 86 ? 8.452 -1.066 11.516 1.00 93.19 86 ALA A N 1
ATOM 710 C CA . ALA A 1 86 ? 9.655 -1.564 10.847 1.00 93.19 86 ALA A CA 1
ATOM 711 C C . ALA A 1 86 ? 9.345 -2.648 9.795 1.00 93.19 86 ALA A C 1
ATOM 713 O O . ALA A 1 86 ? 10.011 -2.734 8.761 1.00 93.19 86 ALA A O 1
ATOM 714 N N . ARG A 1 87 ? 8.304 -3.464 10.017 1.00 95.44 87 ARG A N 1
ATOM 715 C CA . ARG A 1 87 ? 7.822 -4.434 9.018 1.00 95.44 87 ARG A CA 1
ATOM 716 C C . ARG A 1 87 ? 7.166 -3.752 7.821 1.00 95.44 87 ARG A C 1
ATOM 718 O O . ARG A 1 87 ? 7.351 -4.242 6.711 1.00 95.44 87 ARG A O 1
ATOM 725 N N . VAL A 1 88 ? 6.434 -2.655 8.023 1.00 94.69 88 VAL A N 1
ATOM 726 C CA . VAL A 1 88 ? 5.883 -1.836 6.930 1.00 94.69 88 VAL A CA 1
ATOM 727 C C . VAL A 1 88 ? 7.019 -1.263 6.091 1.00 94.69 88 VAL A C 1
ATOM 729 O O . VAL A 1 88 ? 7.046 -1.494 4.885 1.00 94.69 88 VAL A O 1
ATOM 732 N N . VAL A 1 89 ? 8.008 -0.628 6.726 1.00 93.75 89 VAL A N 1
ATOM 733 C CA . VAL A 1 89 ? 9.191 -0.070 6.047 1.00 93.75 89 VAL A CA 1
ATOM 734 C C . VAL A 1 89 ? 9.948 -1.157 5.272 1.00 93.75 89 VAL A C 1
ATOM 736 O O . VAL A 1 89 ? 10.265 -0.992 4.093 1.00 93.75 89 VAL A O 1
ATOM 739 N N . SER A 1 90 ? 10.200 -2.311 5.896 1.00 94.31 90 SER A N 1
ATOM 740 C CA . SER A 1 90 ? 10.872 -3.438 5.237 1.00 94.31 90 SER A CA 1
ATOM 741 C C . SER A 1 90 ? 10.068 -3.994 4.056 1.00 94.31 90 SER A C 1
ATOM 743 O O . SER A 1 90 ? 10.636 -4.289 3.006 1.00 94.31 90 SER A O 1
ATOM 745 N N . ALA A 1 91 ? 8.747 -4.121 4.191 1.00 94.25 91 ALA A N 1
ATOM 746 C CA . ALA A 1 91 ? 7.906 -4.606 3.104 1.00 94.25 91 ALA A CA 1
ATOM 747 C C . ALA A 1 91 ? 7.796 -3.587 1.961 1.00 94.25 91 ALA A C 1
ATOM 749 O O . ALA A 1 91 ? 7.783 -3.991 0.802 1.00 94.25 91 ALA A O 1
ATOM 750 N N . TRP A 1 92 ? 7.747 -2.289 2.277 1.00 93.50 92 TRP A N 1
ATOM 751 C CA . TRP A 1 92 ? 7.769 -1.193 1.307 1.00 93.50 92 TRP A CA 1
ATOM 752 C C . TRP A 1 92 ? 9.065 -1.195 0.497 1.00 93.50 92 TRP A C 1
ATOM 754 O O . TRP A 1 92 ? 9.034 -1.159 -0.730 1.00 93.50 92 TRP A O 1
ATOM 764 N N . THR A 1 93 ? 10.207 -1.315 1.170 1.00 90.75 93 THR A N 1
ATOM 765 C CA . THR A 1 93 ? 11.529 -1.330 0.525 1.00 90.75 93 THR A CA 1
ATOM 766 C C . THR A 1 93 ? 11.795 -2.579 -0.329 1.00 90.75 93 THR A C 1
ATOM 768 O O . THR A 1 93 ? 12.548 -2.481 -1.296 1.00 90.75 93 THR A O 1
ATOM 771 N N . ASP A 1 94 ? 11.148 -3.726 -0.064 1.00 92.00 94 ASP A N 1
ATOM 772 C CA . ASP A 1 94 ? 11.203 -4.917 -0.949 1.00 92.00 94 ASP A CA 1
ATOM 773 C C . ASP A 1 94 ? 10.359 -4.756 -2.235 1.00 92.00 94 ASP A C 1
ATOM 775 O O . ASP A 1 94 ? 10.458 -5.567 -3.168 1.00 92.00 94 ASP A O 1
ATOM 779 N N . LEU A 1 95 ? 9.522 -3.714 -2.331 1.00 89.75 95 LEU A N 1
ATOM 780 C CA . LEU A 1 95 ? 8.758 -3.437 -3.544 1.00 89.75 95 LEU A CA 1
ATOM 781 C C . LEU A 1 95 ? 9.654 -2.869 -4.650 1.00 89.75 95 LEU A C 1
ATOM 783 O O . LEU A 1 95 ? 10.496 -1.993 -4.444 1.00 89.75 95 LEU A O 1
ATOM 787 N N . ALA A 1 96 ? 9.402 -3.314 -5.882 1.00 87.75 96 ALA A N 1
ATOM 788 C CA . ALA A 1 96 ? 10.033 -2.722 -7.054 1.00 87.75 96 ALA A CA 1
ATOM 789 C C . ALA A 1 96 ? 9.675 -1.229 -7.154 1.00 87.75 96 ALA A C 1
ATOM 791 O O . ALA A 1 96 ? 8.545 -0.840 -6.853 1.00 87.75 96 ALA A O 1
ATOM 792 N N . ALA A 1 97 ? 10.604 -0.401 -7.644 1.00 83.06 97 ALA A N 1
ATOM 793 C CA . ALA A 1 97 ? 10.395 1.046 -7.788 1.00 83.06 97 ALA A CA 1
ATOM 794 C C . ALA A 1 97 ? 9.106 1.386 -8.559 1.00 83.06 97 ALA A C 1
ATOM 796 O O . ALA A 1 97 ? 8.374 2.291 -8.175 1.00 83.06 97 ALA A O 1
ATOM 797 N N . ARG A 1 98 ? 8.772 0.596 -9.590 1.00 83.69 98 ARG A N 1
ATOM 798 C CA . ARG A 1 98 ? 7.514 0.739 -10.336 1.00 83.69 98 ARG A CA 1
ATOM 799 C C . ARG A 1 98 ? 6.282 0.507 -9.456 1.00 83.69 98 ARG A C 1
ATOM 801 O O . ARG A 1 98 ? 5.350 1.296 -9.511 1.00 83.69 98 ARG A O 1
ATOM 808 N N . SER A 1 99 ? 6.280 -0.541 -8.632 1.00 86.44 99 SER A N 1
ATOM 809 C CA . SER A 1 99 ? 5.178 -0.825 -7.704 1.00 86.44 99 SER A CA 1
ATOM 810 C C . SER A 1 99 ? 5.036 0.273 -6.652 1.00 86.44 99 SER A C 1
ATOM 812 O O . SER A 1 99 ? 3.919 0.705 -6.385 1.00 86.44 99 SER A O 1
ATOM 814 N N . ARG A 1 100 ? 6.155 0.772 -6.105 1.00 88.62 100 ARG A N 1
ATOM 815 C CA . ARG A 1 100 ? 6.146 1.916 -5.180 1.00 88.62 100 ARG A CA 1
ATOM 816 C C . ARG A 1 100 ? 5.565 3.162 -5.840 1.00 88.62 100 ARG A C 1
ATOM 818 O O . ARG A 1 100 ? 4.689 3.795 -5.267 1.00 88.62 100 ARG A O 1
ATOM 825 N N . HIS A 1 101 ? 5.989 3.479 -7.061 1.00 84.75 101 HIS A N 1
ATOM 826 C CA . HIS A 1 101 ? 5.471 4.623 -7.809 1.00 84.75 101 HIS A CA 1
ATOM 827 C C . HIS A 1 101 ? 3.958 4.530 -8.061 1.00 84.75 101 HIS A C 1
ATOM 829 O O . HIS A 1 101 ? 3.239 5.491 -7.787 1.00 84.75 101 HIS A O 1
ATOM 835 N N . GLU A 1 102 ? 3.454 3.377 -8.513 1.00 84.69 102 GLU A N 1
ATOM 836 C CA . GLU A 1 102 ? 2.010 3.197 -8.715 1.00 84.69 102 GLU A CA 1
ATOM 837 C C . GLU A 1 102 ? 1.233 3.297 -7.397 1.00 84.69 102 GLU A C 1
ATOM 839 O O . GLU A 1 102 ? 0.225 3.997 -7.336 1.00 84.69 102 GLU A O 1
ATOM 844 N N . LEU A 1 103 ? 1.727 2.692 -6.310 1.00 87.44 103 LEU A N 1
ATOM 845 C CA . LEU A 1 103 ? 1.096 2.823 -4.993 1.00 87.44 103 LEU A CA 1
ATOM 846 C C . LEU A 1 103 ? 1.085 4.275 -4.506 1.00 87.44 103 LEU A C 1
ATOM 848 O O . LEU A 1 103 ? 0.051 4.738 -4.028 1.00 87.44 103 LEU A O 1
ATOM 852 N N . ARG A 1 104 ? 2.177 5.030 -4.694 1.00 87.06 104 ARG A N 1
ATOM 853 C CA . ARG A 1 104 ? 2.206 6.464 -4.361 1.00 87.06 104 ARG A CA 1
ATOM 854 C C . ARG A 1 104 ? 1.149 7.243 -5.135 1.00 87.06 104 ARG A C 1
ATOM 856 O O . ARG A 1 104 ? 0.453 8.065 -4.542 1.00 87.06 104 ARG A O 1
ATOM 863 N N . LYS A 1 105 ? 1.002 6.987 -6.438 1.00 84.12 105 LYS A N 1
ATOM 864 C CA . LYS A 1 105 ? -0.038 7.630 -7.256 1.00 84.12 105 LYS A CA 1
ATOM 865 C C . LYS A 1 105 ? -1.430 7.316 -6.723 1.00 84.12 105 LYS A C 1
ATOM 867 O O . LYS A 1 105 ? -2.216 8.235 -6.527 1.00 84.12 105 LYS A O 1
ATOM 872 N N . VAL A 1 106 ? -1.707 6.049 -6.427 1.00 82.69 106 VAL A N 1
ATOM 873 C CA . VAL A 1 106 ? -3.028 5.623 -5.952 1.00 82.69 106 VAL A CA 1
ATOM 874 C C . VAL A 1 106 ? -3.362 6.207 -4.580 1.00 82.69 106 VAL A C 1
ATOM 876 O O . VAL A 1 106 ? -4.458 6.729 -4.413 1.00 82.69 106 VAL A O 1
ATOM 879 N N . VAL A 1 107 ? -2.427 6.199 -3.628 1.00 83.44 107 VAL A N 1
ATOM 880 C CA . VAL A 1 107 ? -2.615 6.800 -2.291 1.00 83.44 107 VAL A CA 1
ATOM 881 C C . VAL A 1 107 ? -2.822 8.316 -2.379 1.00 83.44 107 VAL A C 1
ATOM 883 O O . VAL A 1 107 ? -3.660 8.887 -1.684 1.00 83.44 107 VAL A O 1
ATOM 886 N N . ARG A 1 108 ? -2.100 9.003 -3.272 1.00 81.62 108 ARG A N 1
ATOM 887 C CA . ARG A 1 108 ? -2.326 10.438 -3.509 1.00 81.62 108 ARG A CA 1
ATOM 888 C C . ARG A 1 108 ? -3.703 10.697 -4.127 1.00 81.62 108 ARG A C 1
ATOM 890 O O . ARG A 1 108 ? -4.349 11.675 -3.764 1.00 81.62 108 ARG A O 1
ATOM 897 N N . SER A 1 109 ? -4.171 9.827 -5.021 1.00 74.62 109 SER A N 1
ATOM 898 C CA . SER A 1 109 ? -5.500 9.935 -5.634 1.00 74.62 109 SER A CA 1
ATOM 899 C C . SER A 1 109 ? -6.640 9.540 -4.687 1.00 74.62 109 SER A C 1
ATOM 901 O O . SER A 1 109 ? -7.714 10.137 -4.760 1.00 74.62 109 SER A O 1
ATOM 903 N N . SER A 1 110 ? -6.442 8.599 -3.761 1.00 70.81 110 SER A N 1
ATOM 904 C CA . SER A 1 110 ? -7.477 8.219 -2.786 1.00 70.81 110 SER A CA 1
ATOM 905 C C . SER A 1 110 ? -7.798 9.362 -1.820 1.00 70.81 110 SER A C 1
ATOM 907 O O . SER A 1 110 ? -8.966 9.569 -1.500 1.00 70.81 110 SER A O 1
ATOM 909 N N . ARG A 1 111 ? -6.811 10.205 -1.475 1.00 67.25 111 ARG A N 1
ATOM 910 C CA . ARG A 1 111 ? -7.032 11.472 -0.745 1.00 67.25 111 ARG A CA 1
ATOM 911 C C . ARG A 1 111 ? -8.004 12.426 -1.449 1.00 67.25 111 ARG A C 1
ATOM 913 O O . ARG A 1 111 ? -8.632 13.249 -0.796 1.00 67.25 111 ARG A O 1
ATOM 920 N N . THR A 1 112 ? -8.145 12.309 -2.770 1.00 61.72 112 THR A N 1
ATOM 921 C CA . THR A 1 112 ? -9.092 13.103 -3.574 1.00 61.72 112 THR A CA 1
ATOM 922 C C . THR A 1 112 ? -10.444 12.412 -3.807 1.00 61.72 112 THR A C 1
ATOM 924 O O . THR A 1 112 ? -11.262 12.919 -4.569 1.00 61.72 112 THR A O 1
ATOM 927 N N . GLY A 1 113 ? -10.707 11.275 -3.147 1.00 55.69 113 GLY A N 1
ATOM 928 C CA . GLY A 1 113 ? -11.988 10.559 -3.213 1.00 55.69 113 GLY A CA 1
ATOM 929 C C . GLY A 1 113 ? -12.129 9.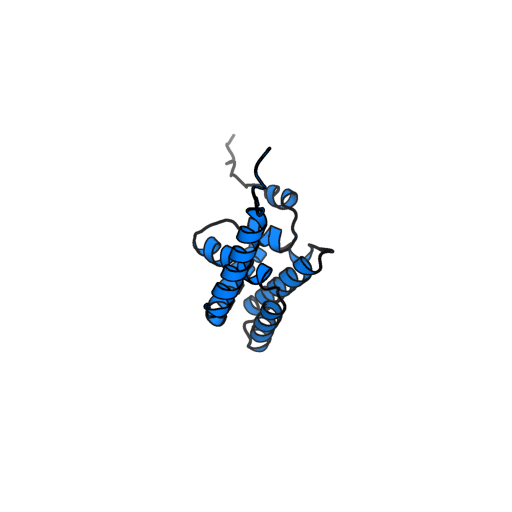561 -4.372 1.00 55.69 113 GLY A C 1
ATOM 930 O O . GLY A 1 113 ? -13.246 9.154 -4.688 1.00 55.69 113 GLY A O 1
ATOM 931 N N . MET A 1 114 ? -11.028 9.163 -5.024 1.00 52.16 114 MET A N 1
ATOM 932 C CA . MET A 1 114 ? -11.044 8.154 -6.098 1.00 52.16 114 MET A CA 1
ATOM 933 C C . MET A 1 114 ? -11.068 6.704 -5.557 1.00 52.16 114 MET A C 1
ATOM 935 O O . MET A 1 114 ? -10.553 6.450 -4.468 1.00 52.16 114 MET A O 1
ATOM 939 N N . PRO A 1 115 ? -11.651 5.741 -6.306 1.00 56.34 115 PRO A N 1
ATOM 940 C CA . PRO A 1 115 ? -12.080 4.451 -5.771 1.00 56.34 115 PRO A CA 1
ATOM 941 C C . PRO A 1 115 ? -10.945 3.437 -5.556 1.00 56.34 115 PRO A C 1
ATOM 943 O O . PRO A 1 115 ? -9.980 3.360 -6.317 1.00 56.34 115 PRO A O 1
ATOM 946 N N . SER A 1 116 ? -11.155 2.581 -4.553 1.00 64.94 116 SER A N 1
ATOM 947 C CA . SER A 1 116 ? -10.333 1.451 -4.088 1.00 64.94 116 SER A CA 1
ATOM 948 C C . SER A 1 116 ? -9.955 0.409 -5.154 1.00 64.94 116 SER A C 1
ATOM 950 O O . SER A 1 116 ? -9.059 -0.403 -4.925 1.00 64.94 116 SER A O 1
ATOM 952 N N . ASN A 1 117 ? -10.576 0.443 -6.335 1.00 70.12 117 ASN A N 1
ATOM 953 C CA . ASN A 1 117 ? -10.415 -0.556 -7.395 1.00 70.12 117 ASN A CA 1
ATOM 954 C C . ASN A 1 117 ? -8.967 -0.704 -7.883 1.00 70.12 117 ASN A C 1
ATOM 956 O O . ASN A 1 117 ? -8.509 -1.821 -8.113 1.00 70.12 117 ASN A O 1
ATOM 960 N N . THR A 1 118 ? -8.206 0.388 -7.984 1.00 72.25 118 THR A N 1
ATOM 961 C CA . THR A 1 118 ? -6.803 0.309 -8.424 1.00 72.25 118 THR A CA 1
ATOM 962 C C . THR A 1 118 ? -5.921 -0.399 -7.393 1.00 72.25 118 THR A C 1
ATOM 964 O O . THR A 1 118 ? -5.000 -1.121 -7.769 1.00 72.25 118 THR A O 1
ATOM 967 N N . LEU A 1 119 ? -6.215 -0.263 -6.093 1.00 74.75 119 LEU A N 1
ATOM 968 C CA . LEU A 1 119 ? -5.505 -1.007 -5.044 1.00 74.75 119 LEU A CA 1
ATOM 969 C C . LEU A 1 119 ? -5.810 -2.504 -5.116 1.00 74.75 119 LEU A C 1
ATOM 971 O O . LEU A 1 119 ? -4.904 -3.313 -4.929 1.00 74.75 119 LEU A O 1
ATOM 975 N N . LEU A 1 120 ? -7.058 -2.866 -5.430 1.00 74.88 120 LEU A N 1
ATOM 976 C CA . LEU A 1 120 ? -7.468 -4.257 -5.638 1.00 74.88 120 LEU A CA 1
ATOM 977 C C . LEU A 1 120 ? -6.711 -4.882 -6.815 1.00 74.88 120 LEU A C 1
ATOM 979 O O . LEU A 1 120 ? -6.128 -5.956 -6.671 1.00 74.88 120 LEU A O 1
ATOM 983 N N . VAL A 1 121 ? -6.631 -4.173 -7.945 1.00 79.06 121 VAL A N 1
ATOM 984 C CA . VAL A 1 121 ? -5.879 -4.629 -9.125 1.00 79.06 121 VAL A CA 1
ATOM 985 C C . VAL A 1 121 ? -4.390 -4.786 -8.808 1.00 79.06 121 VAL A C 1
ATOM 987 O O . VAL A 1 121 ? -3.793 -5.802 -9.161 1.00 79.06 121 VAL A O 1
ATOM 990 N N . LEU A 1 122 ? -3.787 -3.837 -8.083 1.00 72.25 122 LEU A N 1
ATOM 991 C CA . LEU A 1 122 ? -2.381 -3.930 -7.660 1.00 72.25 122 LEU A CA 1
ATOM 992 C C . LEU A 1 122 ? -2.124 -5.086 -6.674 1.00 72.25 122 LEU A C 1
ATOM 994 O O . LEU A 1 122 ? -1.025 -5.646 -6.663 1.00 72.25 122 LEU A O 1
ATOM 998 N N . ALA A 1 123 ? -3.126 -5.472 -5.878 1.00 65.81 123 ALA A N 1
ATOM 999 C CA . ALA A 1 123 ? -3.089 -6.667 -5.032 1.00 65.81 123 ALA A CA 1
ATOM 1000 C C . ALA A 1 123 ? -3.309 -7.977 -5.814 1.00 65.81 123 ALA A C 1
ATOM 1002 O O . ALA A 1 123 ? -3.125 -9.063 -5.262 1.00 65.81 123 ALA A O 1
ATOM 1003 N N . GLY A 1 124 ? -3.650 -7.893 -7.102 1.00 65.56 124 GLY A N 1
ATOM 1004 C CA . GLY A 1 124 ? -3.893 -9.042 -7.968 1.00 65.56 124 GLY A CA 1
ATOM 1005 C C . GLY A 1 124 ? -5.335 -9.549 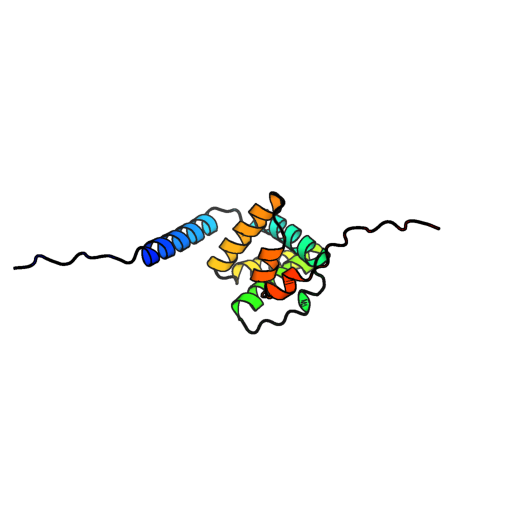-7.965 1.00 65.56 124 GLY A C 1
ATOM 1006 O O . GLY A 1 124 ? -5.569 -10.641 -8.483 1.00 65.56 124 GLY A O 1
ATOM 1007 N N . VAL A 1 125 ? -6.286 -8.786 -7.419 1.00 70.31 125 VAL A N 1
ATOM 1008 C CA . VAL A 1 125 ? -7.723 -9.054 -7.582 1.00 70.31 125 VAL A CA 1
ATOM 1009 C C . VAL A 1 125 ? -8.092 -8.738 -9.029 1.00 70.31 125 VAL A C 1
ATOM 1011 O O . VAL A 1 125 ? -7.774 -7.659 -9.541 1.00 70.31 125 VAL A O 1
ATOM 1014 N N . LYS A 1 126 ? -8.725 -9.686 -9.724 1.00 64.44 126 LYS A N 1
ATOM 1015 C CA . LYS A 1 126 ? -9.083 -9.490 -11.134 1.00 64.44 126 LYS A CA 1
ATOM 1016 C C . LYS A 1 126 ? -10.175 -8.432 -11.237 1.00 64.44 126 LYS A C 1
ATOM 1018 O O . LYS A 1 126 ? -11.136 -8.450 -10.481 1.00 64.44 126 LYS A O 1
ATOM 1023 N N . GLU A 1 127 ? -10.078 -7.558 -12.232 1.00 57.25 127 GLU A N 1
ATOM 1024 C CA . GLU A 1 127 ? -11.037 -6.467 -12.460 1.00 57.25 127 GLU A CA 1
ATOM 1025 C C . GLU A 1 127 ? -12.495 -6.961 -12.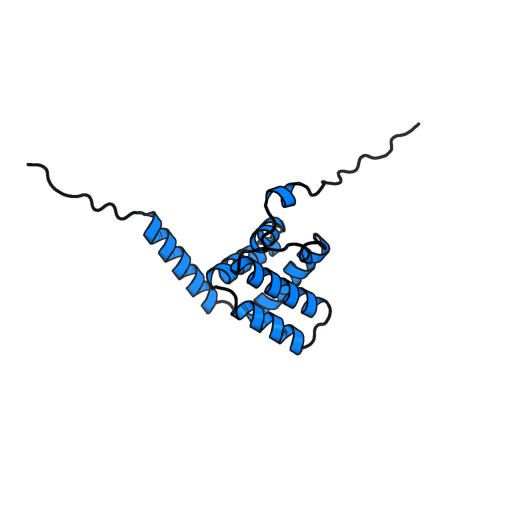601 1.00 57.25 127 GLU A C 1
ATOM 1027 O O . GLU A 1 127 ? -13.427 -6.287 -12.171 1.00 57.25 127 GLU A O 1
ATOM 1032 N N . ALA A 1 128 ? -12.688 -8.191 -13.093 1.00 53.12 128 ALA A N 1
ATOM 1033 C CA . ALA A 1 128 ? -13.990 -8.859 -13.156 1.00 53.12 128 ALA A CA 1
ATOM 1034 C C . ALA A 1 128 ? -14.613 -9.158 -11.775 1.00 53.12 128 ALA A C 1
ATOM 1036 O O . ALA A 1 128 ? -15.831 -9.147 -11.652 1.00 53.12 128 ALA A O 1
ATOM 1037 N N . GLU A 1 129 ? -13.803 -9.388 -10.739 1.00 54.62 129 GLU A N 1
ATOM 1038 C CA . GLU A 1 129 ? -14.259 -9.619 -9.356 1.00 54.62 129 GLU A CA 1
ATOM 1039 C C . GLU A 1 129 ? -14.531 -8.293 -8.626 1.00 54.62 129 GLU A C 1
ATOM 1041 O O . GLU A 1 129 ? -15.311 -8.236 -7.679 1.00 54.62 129 GLU A O 1
ATOM 1046 N N . VAL A 1 130 ? -13.922 -7.199 -9.093 1.00 54.69 130 VAL A N 1
ATOM 1047 C CA . VAL A 1 130 ? -14.123 -5.846 -8.553 1.00 54.69 130 VAL A CA 1
ATOM 1048 C C . VAL A 1 130 ? -15.464 -5.251 -9.002 1.00 54.69 130 VAL A C 1
ATOM 1050 O O . VAL A 1 130 ? -16.079 -4.476 -8.269 1.00 54.69 130 VAL A O 1
ATOM 1053 N N . ALA A 1 131 ? -15.943 -5.626 -10.190 1.00 55.12 131 ALA A N 1
ATOM 1054 C CA . ALA A 1 131 ? -17.219 -5.166 -10.737 1.00 55.12 131 ALA A CA 1
ATOM 1055 C C . ALA A 1 131 ? -18.455 -5.780 -10.048 1.00 55.12 131 ALA A C 1
ATOM 1057 O O . ALA A 1 131 ? -19.558 -5.270 -10.238 1.00 55.12 131 ALA A O 1
ATOM 1058 N N . ASP A 1 132 ? -18.279 -6.831 -9.240 1.00 45.75 132 ASP A N 1
ATOM 1059 C CA . ASP A 1 132 ? -19.379 -7.603 -8.646 1.00 45.75 132 ASP A CA 1
ATOM 1060 C C . ASP A 1 132 ? -19.763 -7.146 -7.225 1.00 45.75 132 ASP A C 1
ATOM 1062 O O . ASP A 1 132 ? -20.565 -7.783 -6.544 1.00 45.75 132 ASP A O 1
ATOM 1066 N N . VAL A 1 133 ? -19.225 -6.014 -6.747 1.00 47.84 133 VAL A N 1
ATOM 1067 C CA . VAL A 1 133 ? -19.701 -5.408 -5.494 1.00 47.84 133 VAL A CA 1
ATOM 1068 C C . VAL A 1 133 ? -21.115 -4.871 -5.734 1.00 47.84 133 VAL A C 1
ATOM 1070 O O . VAL A 1 133 ? -21.274 -3.884 -6.465 1.00 47.84 133 VAL A O 1
ATOM 1073 N N . PRO A 1 134 ? -22.167 -5.446 -5.119 1.00 42.75 134 PRO A N 1
ATOM 1074 C CA . PRO A 1 134 ? -23.515 -4.972 -5.345 1.00 42.75 134 PRO A CA 1
ATOM 1075 C C . PRO A 1 134 ? -23.606 -3.578 -4.739 1.00 42.75 134 PRO A C 1
ATOM 1077 O O . PRO A 1 134 ? -23.528 -3.405 -3.518 1.00 42.75 134 PRO A O 1
ATOM 1080 N N . ARG A 1 135 ? -23.820 -2.567 -5.585 1.00 43.06 135 ARG A N 1
ATOM 1081 C CA . 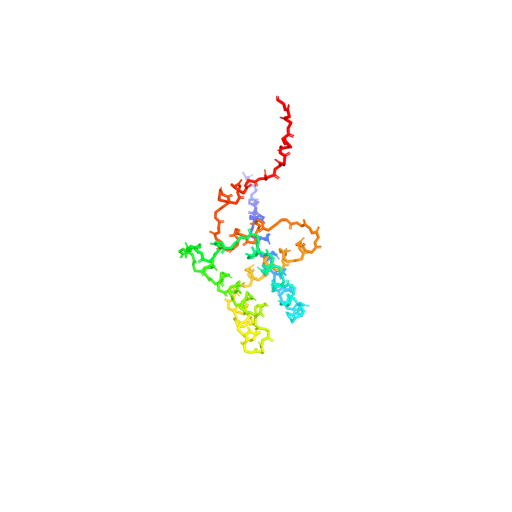ARG A 1 135 ? -24.412 -1.307 -5.141 1.00 43.06 135 ARG A CA 1
ATOM 1082 C C . ARG A 1 135 ? -25.740 -1.669 -4.479 1.00 43.06 135 ARG A C 1
ATOM 1084 O O . ARG A 1 135 ? -26.744 -1.848 -5.163 1.00 43.06 135 ARG A O 1
ATOM 1091 N N . ARG A 1 136 ? -25.758 -1.777 -3.148 1.00 48.41 136 ARG A N 1
ATOM 1092 C CA . ARG A 1 136 ? -26.990 -1.722 -2.357 1.00 48.41 136 ARG A CA 1
ATOM 1093 C C . ARG A 1 136 ? -27.575 -0.321 -2.524 1.00 48.41 136 ARG A C 1
ATOM 1095 O O . ARG A 1 136 ? -27.395 0.553 -1.684 1.00 48.41 136 ARG A O 1
ATOM 1102 N N . ALA A 1 137 ? -28.245 -0.105 -3.650 1.00 45.34 137 ALA A N 1
ATOM 1103 C CA . ALA A 1 137 ? -29.218 0.953 -3.804 1.00 45.34 137 ALA A CA 1
ATOM 1104 C C . ALA A 1 137 ? -30.489 0.486 -3.091 1.00 45.34 137 ALA A C 1
ATOM 1106 O O . ALA A 1 137 ? -31.079 -0.537 -3.438 1.00 45.34 137 ALA A O 1
ATOM 1107 N N . GLY A 1 138 ? -30.849 1.206 -2.033 1.00 49.97 138 GLY A N 1
ATOM 1108 C CA . GLY A 1 138 ? -32.025 0.936 -1.228 1.00 49.97 138 GLY A CA 1
ATOM 1109 C C . GLY A 1 138 ? -33.307 0.977 -2.055 1.00 49.97 138 GLY A C 1
ATOM 1110 O O . GLY A 1 138 ? -33.693 2.021 -2.572 1.00 49.97 138 GLY A O 1
ATOM 1111 N N . GLY A 1 139 ? -33.997 -0.157 -2.112 1.00 41.56 139 GLY A N 1
ATOM 1112 C CA . GLY A 1 139 ? -35.433 -0.205 -2.345 1.00 41.56 139 GLY A CA 1
ATOM 1113 C C . GLY A 1 139 ? -36.136 -0.171 -0.994 1.00 41.56 139 GLY A C 1
ATOM 1114 O O . GLY A 1 139 ? -36.068 -1.133 -0.234 1.00 41.56 139 GLY A O 1
ATOM 1115 N N . ARG A 1 140 ? -36.765 0.963 -0.672 1.00 45.62 140 ARG A N 1
ATOM 1116 C CA . ARG A 1 140 ? -37.716 1.096 0.442 1.00 45.62 140 ARG A CA 1
ATOM 1117 C C . ARG A 1 140 ? -38.790 -0.003 0.363 1.00 45.62 140 ARG A C 1
ATOM 1119 O O . ARG A 1 140 ? -39.261 -0.278 -0.739 1.00 45.62 140 ARG A O 1
ATOM 1126 N N . PRO A 1 141 ? -39.270 -0.541 1.497 1.00 50.16 141 PRO A N 1
ATOM 1127 C CA . PRO A 1 141 ? -40.538 -1.248 1.517 1.00 50.16 141 PRO A CA 1
ATOM 1128 C C . PRO A 1 141 ? -41.672 -0.220 1.375 1.00 50.16 141 PRO A C 1
ATOM 1130 O O . PRO A 1 141 ? -41.908 0.608 2.254 1.00 50.16 141 PRO A O 1
ATOM 1133 N N . SER A 1 142 ? -42.360 -0.261 0.243 1.00 51.19 142 SER A N 1
ATOM 1134 C CA . SER A 1 142 ? -43.761 0.149 0.117 1.00 51.19 142 SER A CA 1
ATOM 1135 C C . SER A 1 142 ? -44.511 -1.175 -0.043 1.00 51.19 142 SER A C 1
ATOM 1137 O O . SER A 1 142 ? -44.163 -1.939 -0.930 1.00 51.19 142 SER A O 1
ATOM 1139 N N . GLY A 1 143 ? -45.406 -1.616 0.829 1.00 57.97 143 GLY A N 1
ATOM 1140 C CA . GLY A 1 143 ? -46.389 -0.881 1.605 1.00 57.97 143 GLY A CA 1
ATOM 1141 C C . GLY A 1 143 ? -47.749 -1.394 1.135 1.00 57.97 143 GLY A C 1
ATOM 1142 O O . GLY A 1 143 ? -48.129 -1.056 0.021 1.00 57.97 143 GLY A O 1
ATOM 1143 N N . LEU A 1 144 ? -48.411 -2.155 2.020 1.00 42.78 144 LEU A N 1
ATOM 1144 C CA . LEU A 1 144 ? -49.791 -2.678 1.976 1.00 42.78 144 LEU A CA 1
ATOM 1145 C C . LEU A 1 144 ? -50.081 -3.855 1.031 1.00 42.78 144 LEU A C 1
ATOM 1147 O O . LEU A 1 144 ? -49.992 -3.697 -0.202 1.00 42.78 144 LEU A O 1
#

pLDDT: mean 73.12, std 17.34, range [39.69, 96.19]

Sequence (144 aa):
MDPSFSQRWPANMLGSMLSFASAVFDDRMTDDEIFLYDFVDVVRDLFLCHPNLLETTSHDKTHRRVLRCFVACRRFAEDPHERNYARVVSAWTDLAARSRHELRKVVRSSRTGMPSNTLLVLAGVKEAEVADVPRRAGGRPSGL

Radius of gyration: 20.37 Å; chains: 1; bounding box: 68×30×74 Å

Foldseek 3Di:
DDDDDDPPPPPVVVVVVVVVVVLVVCVVPDDVPVVLLLLLVLLCVLCVVPVCLVVDDDPDPQLVLLVQLSVLSNVCVVPVDPVSVVSNVVSLVPHDSVLNSQSSVVSVVVVVVDDPLSVCVSNVNDSVNVVPPDPPPDDDDDDD

Organism: Noctiluca scintillans (NCBI:txid2966)